Protein AF-A0ABD5S1G6-F1 (afdb_monomer)

Radius of gyration: 14.51 Å; Cα contacts (8 Å, |Δi|>4): 103; chains: 1; bounding box: 32×40×33 Å

Organism: NCBI:txid1776492

Mean predicted aligned error: 7.09 Å

InterPro domains:
  IPR029045 ClpP/crotonase-like domain superfamily [SSF52096] (18-70)

Secondary structure (DSSP, 8-state):
------S--PPPEEEP-S-SSEEEEE-TTSEEEEEE--GGGTT---HHHHHHHHHHHHTTTTSS--EEEE-

Foldseek 3Di:
DDDPPPPPPDFFDWDDQVDPQWIWTDDPVLEIEIEGDPVVVPSDDDPRNVSSVVSNVVVCPPHSRDYYHYD

Structure (mmCIF, N/CA/C/O backbone):
data_AF-A0ABD5S1G6-F1
#
_entry.id   AF-A0ABD5S1G6-F1
#
loop_
_atom_site.group_PDB
_atom_site.id
_atom_site.type_symbol
_atom_site.label_atom_id
_atom_site.label_alt_id
_atom_site.label_comp_id
_atom_site.label_asym_id
_atom_site.label_entity_id
_atom_site.label_seq_id
_atom_site.pdbx_PDB_ins_code
_atom_site.Cartn_x
_atom_site.Cartn_y
_atom_site.Cartn_z
_atom_site.occupancy
_atom_site.B_iso_or_equiv
_atom_site.auth_seq_id
_atom_site.auth_comp_id
_atom_site.auth_asym_id
_atom_site.auth_atom_id
_atom_site.pdbx_PDB_model_num
ATOM 1 N N . MET A 1 1 ? 21.054 30.394 -19.624 1.00 43.84 1 MET A N 1
ATOM 2 C CA . MET A 1 1 ? 21.430 28.985 -19.407 1.00 43.84 1 MET A CA 1
ATOM 3 C C . MET A 1 1 ? 20.125 28.285 -19.116 1.00 43.84 1 MET A C 1
ATOM 5 O O . MET A 1 1 ? 19.516 28.573 -18.096 1.00 43.84 1 MET A O 1
ATOM 9 N N . ASN A 1 2 ? 19.611 27.600 -20.135 1.00 47.62 2 ASN A N 1
ATOM 10 C CA . ASN A 1 2 ? 18.297 26.966 -20.117 1.00 47.62 2 ASN A CA 1
ATOM 11 C C . ASN A 1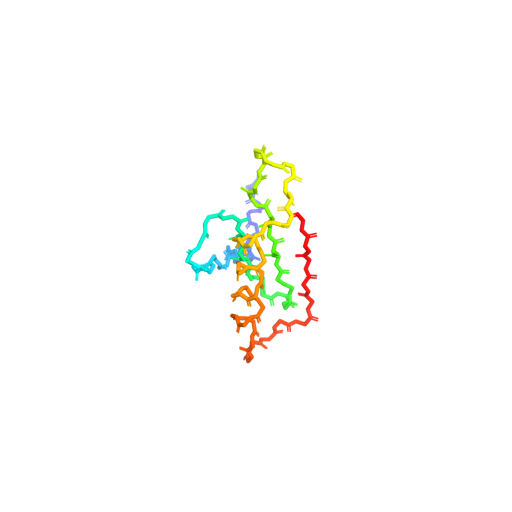 2 ? 18.341 25.800 -19.131 1.00 47.62 2 ASN A C 1
ATOM 13 O O . ASN A 1 2 ? 19.368 25.134 -19.050 1.00 47.62 2 ASN A O 1
ATOM 17 N N . GLY A 1 3 ? 17.267 25.628 -18.363 1.00 54.91 3 GLY A N 1
ATOM 18 C CA . GLY A 1 3 ? 17.158 24.550 -17.393 1.00 54.91 3 GLY A CA 1
ATOM 19 C C . GLY A 1 3 ? 17.186 23.198 -18.092 1.00 54.91 3 GLY A C 1
ATOM 20 O O . GLY A 1 3 ? 16.366 22.946 -18.974 1.00 54.91 3 GLY A O 1
ATOM 21 N N . ASP A 1 4 ? 18.130 22.361 -17.679 1.00 55.72 4 ASP A N 1
ATOM 22 C CA . ASP A 1 4 ? 18.058 20.913 -17.813 1.00 55.72 4 ASP A CA 1
ATOM 23 C C . ASP A 1 4 ? 16.868 20.433 -16.970 1.00 55.72 4 ASP A C 1
ATOM 25 O O . ASP A 1 4 ? 16.980 20.212 -15.765 1.00 55.72 4 ASP A O 1
ATOM 29 N N . ALA A 1 5 ? 15.689 20.373 -17.586 1.00 60.25 5 ALA A N 1
ATOM 30 C CA . ALA A 1 5 ? 14.648 19.483 -17.106 1.00 60.25 5 ALA A CA 1
ATOM 31 C C . ALA A 1 5 ? 15.081 18.075 -17.517 1.00 60.25 5 ALA A C 1
ATOM 33 O O . ALA A 1 5 ? 15.187 17.799 -18.714 1.00 60.25 5 ALA A O 1
ATOM 34 N N . ASP A 1 6 ? 15.384 17.233 -16.532 1.00 60.44 6 ASP A N 1
ATOM 35 C CA . ASP A 1 6 ? 15.624 15.806 -16.733 1.00 60.44 6 ASP A CA 1
ATOM 36 C C . ASP A 1 6 ? 14.424 15.206 -17.496 1.00 60.44 6 ASP A C 1
ATOM 38 O O . ASP A 1 6 ? 13.296 15.284 -17.005 1.00 60.44 6 ASP A O 1
ATOM 42 N N . PRO A 1 7 ? 14.615 14.660 -18.710 1.00 56.09 7 PRO A N 1
ATOM 43 C CA . PRO A 1 7 ? 13.527 14.115 -19.525 1.00 56.09 7 PRO A CA 1
ATOM 44 C C . PRO A 1 7 ? 13.103 12.694 -19.107 1.00 56.09 7 PRO A C 1
ATOM 46 O O . PRO A 1 7 ? 12.257 12.104 -19.773 1.00 56.09 7 PRO A O 1
ATOM 49 N N . ASP A 1 8 ? 13.692 12.154 -18.036 1.00 55.16 8 ASP A N 1
ATOM 50 C CA . ASP A 1 8 ? 13.622 10.746 -17.615 1.00 55.16 8 ASP A CA 1
ATOM 51 C C . ASP A 1 8 ? 13.154 10.623 -16.150 1.00 55.16 8 ASP A C 1
ATOM 53 O O . ASP A 1 8 ? 13.707 9.898 -15.330 1.00 55.16 8 ASP A O 1
ATOM 57 N N . ALA A 1 9 ? 12.158 11.419 -15.770 1.00 55.28 9 ALA A N 1
ATOM 58 C CA . ALA A 1 9 ? 11.369 11.140 -14.578 1.00 55.28 9 ALA A CA 1
ATOM 59 C C . ALA A 1 9 ? 9.996 10.687 -15.060 1.00 55.28 9 ALA A C 1
ATOM 61 O O . ALA A 1 9 ? 9.066 11.491 -15.135 1.00 55.28 9 ALA A O 1
ATOM 62 N N . SER A 1 10 ? 9.887 9.418 -15.463 1.00 60.94 10 SER A N 1
ATOM 63 C CA . SER A 1 10 ? 8.581 8.789 -15.641 1.00 60.94 10 SER A CA 1
ATOM 64 C C . SER A 1 10 ? 7.785 9.010 -14.359 1.00 60.94 10 SER A C 1
ATOM 66 O O . S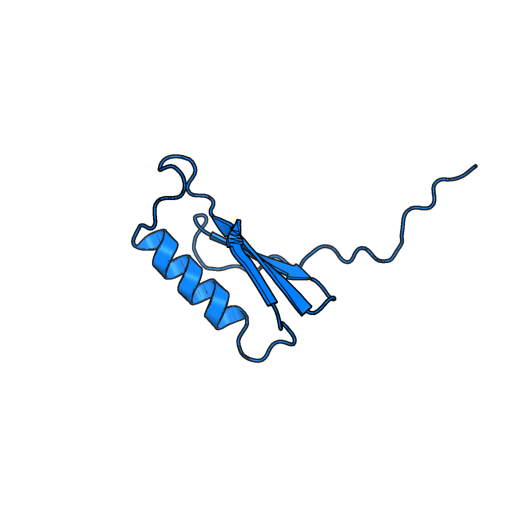ER A 1 10 ? 8.239 8.672 -13.263 1.00 60.94 10 SER A O 1
ATOM 68 N N . GLU A 1 11 ? 6.629 9.657 -14.476 1.00 63.97 11 GLU A N 1
ATOM 69 C CA . GLU A 1 11 ? 5.760 9.868 -13.327 1.00 63.97 11 GLU A CA 1
ATOM 70 C C . GLU A 1 11 ? 5.360 8.493 -12.775 1.00 63.97 11 GLU A C 1
ATOM 72 O O . GLU A 1 11 ? 4.962 7.625 -13.557 1.00 63.97 11 GLU A O 1
ATOM 77 N N . PRO A 1 12 ? 5.478 8.261 -11.457 1.00 70.38 12 PRO A N 1
ATOM 78 C CA . PRO A 1 12 ? 5.166 6.959 -10.900 1.00 70.38 12 PRO A CA 1
ATOM 79 C C . PRO A 1 12 ? 3.705 6.612 -11.184 1.00 70.38 12 PRO A C 1
ATOM 81 O O . PRO A 1 12 ? 2.797 7.391 -10.876 1.00 70.38 12 PRO A O 1
ATOM 84 N N . GLU A 1 13 ? 3.470 5.433 -11.759 1.00 78.75 13 GLU A N 1
ATOM 85 C CA . GLU A 1 13 ? 2.113 5.003 -12.080 1.00 78.75 13 GLU A CA 1
ATOM 86 C C . GLU A 1 13 ? 1.337 4.729 -10.789 1.00 78.75 13 GLU A C 1
ATOM 88 O O . GLU A 1 13 ? 1.684 3.828 -10.016 1.00 78.75 13 GLU A O 1
ATOM 93 N N . ALA A 1 14 ? 0.273 5.506 -10.571 1.00 82.81 14 ALA A N 1
ATOM 94 C CA . ALA A 1 14 ? -0.665 5.293 -9.480 1.00 82.81 14 ALA A CA 1
ATOM 95 C C . ALA A 1 14 ? -1.567 4.093 -9.786 1.00 82.81 14 ALA A C 1
ATOM 97 O O . ALA A 1 14 ? -2.173 4.010 -10.857 1.00 82.81 14 ALA A O 1
ATOM 98 N N . VAL A 1 15 ? -1.675 3.176 -8.828 1.00 87.69 15 VAL A N 1
ATOM 99 C CA . VAL A 1 15 ? -2.528 1.988 -8.935 1.00 87.69 15 VAL A CA 1
ATOM 100 C C . VAL A 1 15 ? -3.803 2.201 -8.123 1.00 87.69 15 VAL A C 1
ATOM 102 O O . VAL A 1 15 ? -3.737 2.634 -6.973 1.00 87.69 15 VAL A O 1
ATOM 105 N N . ASP A 1 16 ? -4.961 1.897 -8.712 1.00 89.44 16 ASP A N 1
ATOM 106 C CA . ASP A 1 16 ? -6.241 1.906 -7.999 1.00 89.44 16 ASP A CA 1
ATOM 107 C C . ASP A 1 16 ? -6.376 0.647 -7.131 1.00 89.44 16 ASP A C 1
ATOM 109 O O . ASP A 1 16 ? -6.330 -0.475 -7.637 1.00 89.44 16 ASP A O 1
ATOM 113 N N . LEU A 1 17 ? -6.526 0.845 -5.820 1.00 91.12 17 LEU A N 1
ATOM 114 C CA . LEU A 1 17 ? -6.581 -0.221 -4.814 1.00 91.12 17 LEU A CA 1
ATOM 115 C C . LEU A 1 17 ? -7.987 -0.407 -4.222 1.00 91.12 17 LEU A C 1
ATOM 117 O O . LEU A 1 17 ? -8.171 -1.229 -3.326 1.00 91.12 17 LEU A O 1
ATOM 121 N N . GLY A 1 18 ? -8.981 0.368 -4.677 1.00 87.69 18 GLY A N 1
ATOM 122 C CA . GLY A 1 18 ? -10.344 0.320 -4.136 1.00 87.69 18 GLY A CA 1
ATOM 123 C C . GLY A 1 18 ? -10.504 0.926 -2.733 1.00 87.69 18 GLY A C 1
ATOM 124 O O . GLY A 1 18 ? -11.549 0.747 -2.110 1.00 87.69 18 GLY A O 1
ATOM 125 N N . THR A 1 19 ? -9.494 1.645 -2.236 1.00 92.31 19 THR A N 1
ATOM 126 C CA . THR A 1 19 ? -9.524 2.424 -0.987 1.00 92.31 19 THR A CA 1
ATOM 127 C C . THR A 1 19 ? -8.632 3.659 -1.115 1.00 92.31 19 THR A C 1
ATOM 129 O O . THR A 1 19 ? -7.617 3.628 -1.808 1.00 92.31 19 THR A O 1
ATOM 132 N N . ASP A 1 20 ? -8.987 4.734 -0.409 1.00 93.31 20 ASP A N 1
ATOM 133 C CA . ASP A 1 20 ? -8.162 5.941 -0.276 1.00 93.31 20 ASP A CA 1
ATOM 134 C C . ASP A 1 20 ? -7.157 5.855 0.890 1.00 93.31 20 ASP A C 1
ATOM 136 O O . ASP A 1 20 ? -6.305 6.732 1.039 1.00 93.31 20 ASP A O 1
ATOM 140 N N . ALA A 1 21 ? -7.239 4.822 1.738 1.00 95.75 21 ALA A N 1
ATOM 141 C CA . ALA A 1 21 ? -6.420 4.696 2.946 1.00 95.75 21 ALA A CA 1
ATOM 142 C C . ALA A 1 21 ? -4.967 4.267 2.667 1.00 95.75 21 ALA A C 1
ATOM 144 O O . ALA A 1 21 ? -4.098 4.434 3.530 1.00 95.75 21 ALA A O 1
ATOM 145 N N . VAL A 1 22 ? -4.701 3.716 1.480 1.00 97.38 22 VAL A N 1
ATOM 146 C CA . VAL A 1 22 ? -3.387 3.258 1.012 1.00 97.38 22 VAL A CA 1
ATOM 147 C C . VAL A 1 22 ? -3.235 3.658 -0.453 1.00 97.38 22 VAL A C 1
ATOM 149 O O . VAL A 1 22 ? -4.169 3.498 -1.230 1.00 97.38 22 VAL A O 1
ATOM 152 N N . SER A 1 23 ? -2.062 4.151 -0.848 1.00 97.00 23 SER A N 1
ATOM 153 C CA . SER A 1 23 ? -1.733 4.386 -2.260 1.00 97.00 23 SER A CA 1
ATOM 154 C C . SER A 1 23 ? -0.463 3.651 -2.658 1.00 97.00 23 SER A C 1
ATOM 156 O O . SER A 1 23 ? 0.495 3.639 -1.887 1.00 97.00 23 SER A O 1
ATOM 158 N N . LEU A 1 24 ? -0.438 3.108 -3.874 1.00 96.88 24 LEU A N 1
ATOM 159 C CA . LEU A 1 24 ? 0.726 2.456 -4.468 1.00 96.88 24 LEU A CA 1
ATOM 160 C C . LEU A 1 24 ? 1.227 3.261 -5.672 1.00 96.88 24 LEU A C 1
ATOM 162 O O . LEU A 1 24 ? 0.454 3.587 -6.574 1.00 96.88 24 LEU A O 1
ATOM 166 N N . ALA A 1 25 ? 2.529 3.529 -5.679 1.00 95.44 25 ALA A N 1
ATOM 167 C CA . ALA A 1 25 ? 3.273 4.170 -6.753 1.00 95.44 25 ALA A CA 1
ATOM 168 C C . ALA A 1 25 ? 4.395 3.230 -7.216 1.00 95.44 25 ALA A C 1
ATOM 170 O O . ALA A 1 25 ? 5.175 2.751 -6.391 1.00 95.44 25 ALA A O 1
ATOM 171 N N . ARG A 1 26 ? 4.488 2.957 -8.520 1.00 91.81 26 ARG A N 1
ATOM 172 C CA . ARG A 1 26 ? 5.559 2.123 -9.096 1.00 91.81 26 ARG A CA 1
ATOM 173 C C . ARG A 1 26 ? 6.573 2.996 -9.829 1.00 91.81 26 ARG A C 1
ATOM 175 O O . ARG A 1 26 ? 6.174 3.796 -10.671 1.00 91.81 26 ARG A O 1
ATOM 182 N N . GLY A 1 27 ? 7.853 2.839 -9.496 1.00 85.31 27 GLY A N 1
ATOM 183 C CA . GLY A 1 27 ? 8.974 3.425 -10.228 1.00 85.31 27 GLY A CA 1
ATOM 184 C C . GLY A 1 27 ? 9.609 2.434 -11.208 1.00 85.31 27 GLY A C 1
ATOM 185 O O . GLY A 1 27 ? 9.547 1.217 -11.011 1.00 85.31 27 GLY A O 1
ATOM 186 N N . ASP A 1 28 ? 10.264 2.964 -12.242 1.00 81.81 28 ASP A N 1
ATOM 187 C CA . ASP A 1 28 ? 10.950 2.179 -13.285 1.00 81.81 28 ASP A CA 1
ATOM 188 C C . ASP A 1 28 ? 12.268 1.538 -12.805 1.00 81.81 28 ASP A C 1
ATOM 190 O O . ASP A 1 28 ? 12.865 0.701 -13.478 1.00 81.81 28 ASP A O 1
ATOM 194 N N . ASP A 1 29 ? 12.746 1.894 -11.613 1.00 88.06 29 ASP A N 1
ATOM 195 C CA . ASP A 1 29 ? 13.939 1.315 -10.987 1.00 88.06 29 ASP A CA 1
ATOM 196 C C . ASP A 1 29 ? 13.663 -0.040 -10.296 1.00 88.06 29 ASP A C 1
ATOM 198 O O . ASP A 1 29 ? 14.567 -0.689 -9.745 1.00 88.06 29 ASP A O 1
ATOM 202 N N . GLY A 1 30 ? 12.413 -0.507 -10.350 1.00 91.75 30 GLY A N 1
ATOM 203 C CA . GLY A 1 30 ? 11.945 -1.696 -9.650 1.00 91.75 30 GLY A CA 1
ATOM 204 C C . GLY A 1 30 ? 11.725 -1.456 -8.155 1.00 91.75 30 GLY A C 1
ATOM 205 O O . GLY A 1 30 ? 11.693 -2.427 -7.390 1.00 91.75 30 GLY A O 1
ATOM 206 N N . ILE A 1 31 ? 11.592 -0.197 -7.729 1.00 94.62 31 ILE A N 1
ATOM 207 C CA . ILE A 1 31 ? 11.154 0.188 -6.389 1.00 94.62 31 ILE A CA 1
ATOM 208 C C . ILE A 1 31 ? 9.696 0.650 -6.468 1.00 94.62 31 ILE A C 1
ATOM 210 O O . ILE A 1 31 ? 9.318 1.470 -7.302 1.00 94.62 31 ILE A O 1
ATOM 214 N N . ALA A 1 32 ? 8.863 0.108 -5.585 1.00 96.12 32 ALA A N 1
ATOM 215 C CA . ALA A 1 32 ? 7.506 0.591 -5.382 1.00 96.12 32 ALA A CA 1
ATOM 216 C C . ALA A 1 32 ? 7.380 1.287 -4.024 1.00 96.12 32 ALA A C 1
ATOM 218 O O . ALA A 1 32 ? 7.982 0.862 -3.036 1.00 96.12 32 ALA A O 1
ATOM 219 N N . THR A 1 33 ? 6.556 2.325 -3.972 1.00 97.12 33 THR A N 1
ATOM 220 C CA . THR A 1 33 ? 6.256 3.073 -2.753 1.00 97.12 33 THR A CA 1
ATOM 221 C C . THR A 1 33 ? 4.799 2.867 -2.382 1.00 97.12 33 THR A C 1
ATOM 223 O O . THR A 1 33 ? 3.897 3.109 -3.184 1.00 97.12 33 THR A O 1
ATOM 226 N N . VAL A 1 34 ? 4.575 2.426 -1.149 1.00 97.31 34 VAL A N 1
ATOM 227 C CA . VAL A 1 34 ? 3.261 2.302 -0.529 1.00 97.31 34 VAL A CA 1
ATOM 228 C C . VAL A 1 34 ? 3.137 3.384 0.536 1.00 97.31 34 VAL A C 1
ATOM 230 O O . VAL A 1 34 ? 3.893 3.387 1.504 1.00 97.31 34 VAL A O 1
ATOM 233 N N . THR A 1 35 ? 2.172 4.286 0.376 1.00 97.38 35 THR A N 1
ATOM 234 C CA . THR A 1 35 ? 1.926 5.377 1.329 1.00 97.38 35 THR A CA 1
ATOM 235 C C . THR A 1 35 ? 0.655 5.114 2.125 1.00 97.38 35 THR A C 1
ATOM 237 O O . THR A 1 35 ? -0.399 4.842 1.542 1.00 97.38 35 THR A O 1
ATOM 240 N N . LEU A 1 36 ? 0.726 5.249 3.450 1.00 97.31 36 LEU A N 1
ATOM 241 C CA . LEU A 1 36 ? -0.449 5.201 4.324 1.00 97.31 36 LEU A CA 1
ATOM 242 C C . LEU A 1 36 ? -1.116 6.583 4.402 1.00 97.31 36 LEU A C 1
ATOM 244 O O . LEU A 1 36 ? -0.491 7.564 4.802 1.00 97.31 36 LEU A O 1
ATOM 248 N N . ARG A 1 37 ? -2.406 6.665 4.063 1.00 95.44 37 ARG A N 1
ATOM 249 C CA . ARG A 1 37 ? -3.171 7.927 3.966 1.00 95.44 37 ARG A CA 1
ATOM 250 C C . ARG A 1 37 ? -4.307 8.037 4.979 1.00 95.44 37 ARG A C 1
ATOM 252 O O . ARG A 1 37 ? -5.331 8.669 4.741 1.00 95.44 37 ARG A O 1
ATOM 259 N N . ASN A 1 38 ? -4.116 7.451 6.156 1.00 94.50 38 ASN A N 1
ATOM 260 C CA . ASN A 1 38 ? -5.090 7.466 7.243 1.00 94.50 38 ASN A CA 1
ATOM 261 C C . ASN A 1 38 ? -4.672 8.435 8.364 1.00 94.50 38 ASN A C 1
ATOM 263 O O . ASN A 1 38 ? -4.582 8.080 9.547 1.00 94.50 38 ASN A O 1
ATOM 267 N N . GLU A 1 39 ? -4.393 9.683 7.980 1.00 94.19 39 GLU A N 1
ATOM 268 C CA . GLU A 1 39 ? -3.821 10.719 8.851 1.00 94.19 39 GLU A CA 1
ATOM 269 C C . GLU A 1 39 ? -4.692 10.992 10.086 1.00 94.19 39 GLU A C 1
ATOM 271 O O . GLU A 1 39 ? -4.180 11.180 11.194 1.00 94.19 39 GLU A O 1
ATOM 276 N N . GLY A 1 40 ? -6.021 10.924 9.922 1.00 94.50 40 GLY A N 1
ATOM 277 C CA . GLY A 1 40 ? -6.997 11.115 10.999 1.00 94.50 40 GLY A CA 1
ATOM 278 C C . GLY A 1 40 ? -6.864 10.105 12.144 1.00 94.50 40 GLY A C 1
ATOM 279 O O . GLY A 1 40 ? -7.256 10.399 13.274 1.00 94.50 40 GLY A O 1
ATOM 280 N N . MET A 1 41 ? -6.258 8.943 11.887 1.00 95.50 41 MET A N 1
ATOM 281 C CA . MET A 1 41 ? -5.951 7.923 12.893 1.00 95.50 41 MET A CA 1
ATOM 282 C C . MET A 1 41 ? -4.447 7.708 13.079 1.00 95.50 41 MET A C 1
ATOM 284 O O . MET A 1 41 ? -4.039 6.682 13.620 1.00 95.50 41 MET A O 1
ATOM 288 N N . ARG A 1 42 ? -3.614 8.681 12.679 1.00 96.44 42 ARG A N 1
ATOM 289 C CA . ARG A 1 42 ? -2.144 8.581 12.719 1.00 96.44 42 ARG A CA 1
ATOM 290 C C . ARG A 1 42 ? -1.635 7.331 11.994 1.00 96.44 42 ARG A C 1
ATOM 292 O O . ARG A 1 42 ? -0.757 6.640 12.504 1.00 96.44 42 ARG A O 1
ATOM 299 N N . ASN A 1 43 ? -2.234 7.028 10.841 1.00 95.94 43 ASN A N 1
ATOM 300 C CA . ASN A 1 43 ? -1.927 5.859 10.018 1.00 95.94 43 ASN A CA 1
ATOM 301 C C . ASN A 1 43 ? -2.047 4.523 10.774 1.00 95.94 43 ASN A C 1
ATOM 303 O O . ASN A 1 43 ? -1.314 3.574 10.504 1.00 95.94 43 ASN A O 1
ATOM 307 N N . ALA A 1 44 ? -2.976 4.436 11.735 1.00 97.19 44 ALA A N 1
ATOM 308 C CA . ALA A 1 44 ? -3.267 3.184 12.422 1.00 97.19 44 ALA A CA 1
ATOM 309 C C . ALA A 1 44 ? -3.682 2.087 11.427 1.00 97.19 44 ALA A C 1
ATOM 311 O O . ALA A 1 44 ? -4.468 2.333 10.511 1.00 97.19 44 ALA A O 1
ATOM 312 N N . ILE A 1 45 ? -3.200 0.860 11.657 1.00 96.31 45 ILE A N 1
ATOM 313 C CA . ILE A 1 45 ? -3.562 -0.317 10.857 1.00 96.31 45 ILE A CA 1
ATOM 314 C C . ILE A 1 45 ? -4.974 -0.765 11.245 1.00 96.31 45 ILE A C 1
ATOM 316 O O . ILE A 1 45 ? -5.175 -1.594 12.135 1.00 96.31 45 ILE A O 1
ATOM 320 N N . THR A 1 46 ? -5.964 -0.156 10.603 1.00 96.69 46 THR A N 1
ATOM 321 C CA . THR A 1 46 ? -7.363 -0.588 10.642 1.00 96.69 46 THR A CA 1
ATOM 322 C C . THR A 1 46 ? -7.612 -1.704 9.630 1.00 96.69 46 THR A C 1
ATOM 324 O O . THR A 1 46 ? -6.733 -2.034 8.837 1.00 96.69 46 THR A O 1
ATOM 327 N N . GLY A 1 47 ? -8.819 -2.281 9.640 1.00 97.00 47 GLY A N 1
ATOM 328 C CA . GLY A 1 47 ? -9.216 -3.274 8.635 1.00 97.00 47 GLY A CA 1
ATOM 329 C C . GLY A 1 47 ? -9.053 -2.751 7.205 1.00 97.00 47 GLY A C 1
ATOM 330 O O . GLY A 1 47 ? -8.419 -3.408 6.395 1.00 97.00 47 GLY A O 1
ATOM 331 N N . GLU A 1 48 ? -9.509 -1.526 6.942 1.00 95.75 48 GLU A N 1
ATOM 332 C CA . GLU A 1 48 ? -9.379 -0.876 5.630 1.00 95.75 48 GLU A CA 1
ATOM 333 C C . GLU A 1 48 ? -7.914 -0.683 5.200 1.00 95.75 48 GLU A C 1
ATOM 335 O O . GLU A 1 48 ? -7.554 -0.994 4.070 1.00 95.75 48 GLU A O 1
ATOM 340 N N . VAL A 1 49 ? -7.038 -0.233 6.109 1.00 96.75 49 VAL A N 1
ATOM 341 C CA . VAL A 1 49 ? -5.600 -0.099 5.811 1.00 96.75 49 VAL A CA 1
ATOM 342 C C . VAL A 1 49 ? -4.971 -1.467 5.536 1.00 96.75 49 VAL A C 1
ATOM 344 O O . VAL A 1 49 ? -4.158 -1.597 4.626 1.0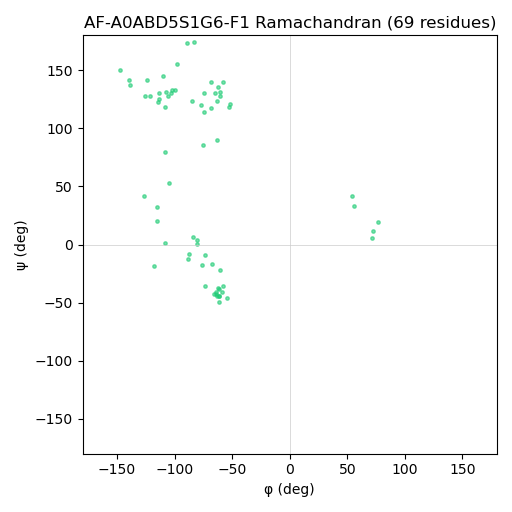0 96.75 49 VAL A O 1
ATOM 347 N N . ALA A 1 50 ? -5.343 -2.499 6.298 1.00 97.38 50 ALA A N 1
ATOM 348 C CA . ALA A 1 50 ? -4.846 -3.854 6.083 1.00 97.38 50 ALA A CA 1
ATOM 349 C C . ALA A 1 50 ? -5.297 -4.425 4.726 1.00 97.38 50 ALA A C 1
ATOM 351 O O . ALA A 1 50 ? -4.484 -5.018 4.023 1.00 97.38 50 ALA A O 1
ATOM 352 N N . GLU A 1 51 ? -6.556 -4.212 4.340 1.00 96.94 51 GLU A N 1
ATOM 353 C CA . GLU A 1 51 ? -7.083 -4.596 3.026 1.00 96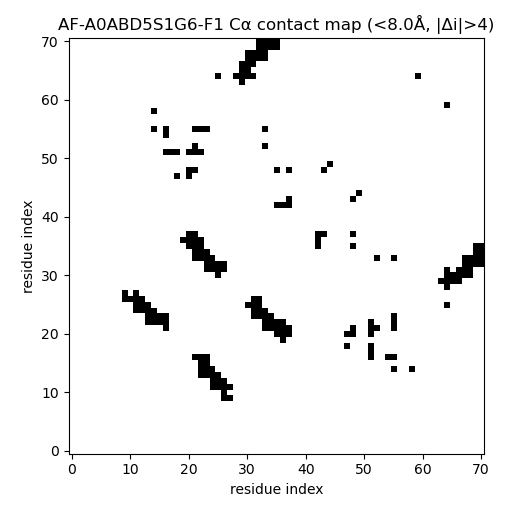.94 51 GLU A CA 1
ATOM 354 C C . GLU A 1 51 ? -6.366 -3.850 1.892 1.00 96.94 51 GLU A C 1
ATOM 356 O O . GLU A 1 51 ? -5.930 -4.484 0.932 1.00 96.94 51 GLU A O 1
ATOM 361 N N . GLY A 1 52 ? -6.147 -2.539 2.037 1.00 96.88 52 GLY A N 1
ATOM 362 C CA . GLY A 1 52 ? -5.387 -1.742 1.070 1.00 96.88 52 GLY A CA 1
ATOM 363 C C . GLY A 1 52 ? -3.934 -2.202 0.912 1.00 96.88 52 GLY A C 1
ATOM 364 O O . GLY A 1 52 ? -3.422 -2.243 -0.20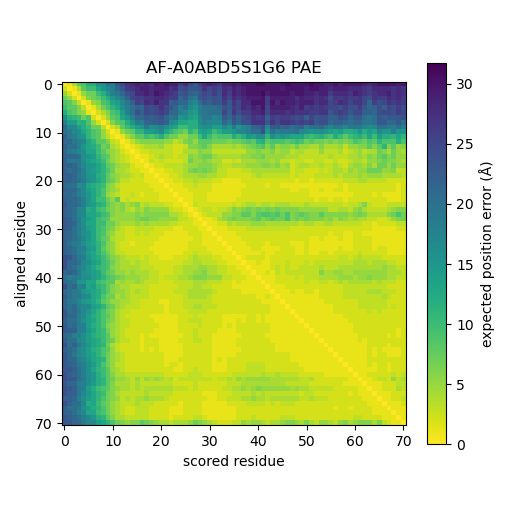3 1.00 96.88 52 GLY A O 1
ATOM 365 N N . LEU A 1 53 ? -3.275 -2.607 2.004 1.00 97.12 53 LEU A N 1
ATOM 366 C CA . LEU A 1 53 ? -1.925 -3.183 1.956 1.00 97.12 53 LEU A CA 1
ATOM 367 C C . LEU A 1 53 ? -1.893 -4.527 1.219 1.00 97.12 53 LEU A C 1
ATOM 369 O O . LEU A 1 53 ? -0.987 -4.758 0.423 1.00 97.12 53 LEU A O 1
ATOM 373 N N . ILE A 1 54 ? -2.874 -5.401 1.463 1.00 97.69 54 ILE A N 1
ATOM 374 C CA . ILE A 1 54 ? -2.992 -6.681 0.747 1.00 97.69 54 ILE A CA 1
ATOM 375 C C . ILE A 1 54 ? -3.178 -6.420 -0.749 1.00 97.69 54 ILE A C 1
ATOM 377 O O . ILE A 1 54 ? -2.415 -6.948 -1.551 1.00 97.69 54 ILE A O 1
ATOM 381 N N . ALA A 1 55 ? -4.115 -5.541 -1.117 1.00 97.00 55 ALA A N 1
ATOM 382 C CA . ALA A 1 55 ? -4.357 -5.173 -2.509 1.00 97.00 55 ALA A CA 1
ATOM 383 C C . ALA A 1 55 ? -3.109 -4.570 -3.179 1.00 97.00 55 ALA A C 1
ATOM 385 O O . ALA A 1 55 ? -2.799 -4.909 -4.320 1.00 97.00 55 ALA A O 1
ATOM 386 N N . ALA A 1 56 ? -2.364 -3.714 -2.468 1.00 96.75 56 ALA A N 1
ATOM 387 C CA . ALA A 1 56 ? -1.120 -3.142 -2.973 1.00 96.75 56 ALA A CA 1
ATOM 388 C C . ALA A 1 56 ? -0.072 -4.222 -3.274 1.00 96.75 56 ALA A C 1
ATOM 390 O O . ALA A 1 56 ? 0.567 -4.176 -4.320 1.00 96.75 56 ALA A O 1
ATOM 391 N N . PHE A 1 57 ? 0.108 -5.200 -2.384 1.00 96.31 57 PHE A N 1
ATOM 392 C CA . PHE A 1 57 ? 1.087 -6.267 -2.599 1.00 96.31 57 PHE A CA 1
ATOM 393 C C . PHE A 1 57 ? 0.643 -7.275 -3.662 1.00 96.31 57 PHE A C 1
ATOM 395 O O . PHE A 1 57 ? 1.481 -7.701 -4.454 1.00 96.31 57 PHE A O 1
ATOM 402 N N . ASP A 1 58 ? -0.650 -7.588 -3.748 1.00 96.56 58 ASP A N 1
ATOM 403 C CA . ASP A 1 58 ? -1.198 -8.411 -4.831 1.00 96.56 58 ASP A CA 1
ATOM 404 C C . ASP A 1 58 ? -0.997 -7.735 -6.199 1.00 96.56 58 ASP A C 1
ATOM 406 O O . ASP A 1 58 ? -0.659 -8.399 -7.177 1.00 96.56 58 ASP A O 1
ATOM 410 N N . ALA A 1 59 ? -1.121 -6.404 -6.276 1.00 95.25 59 ALA A N 1
ATOM 411 C CA . ALA A 1 59 ? -0.881 -5.642 -7.504 1.00 95.25 59 ALA A CA 1
ATOM 412 C C . ALA A 1 59 ? 0.592 -5.630 -7.959 1.00 95.25 59 ALA A C 1
ATOM 414 O O . ALA A 1 59 ? 0.878 -5.291 -9.110 1.00 95.25 59 ALA A O 1
ATOM 415 N N . LEU A 1 60 ? 1.528 -5.983 -7.074 1.00 94.94 60 LEU A N 1
ATOM 416 C CA . LEU A 1 60 ? 2.945 -6.131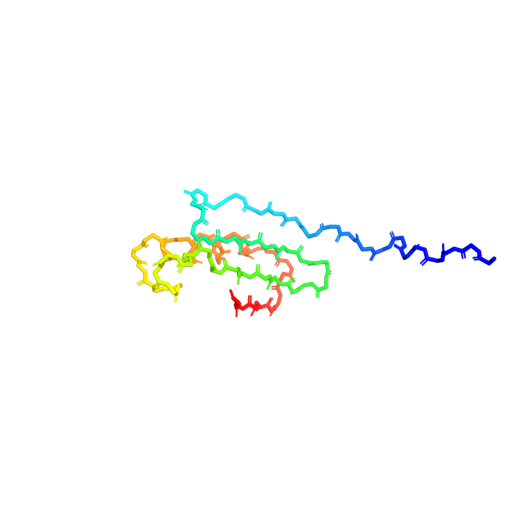 -7.408 1.00 94.94 60 LEU A CA 1
ATOM 417 C C . LEU A 1 60 ? 3.295 -7.543 -7.890 1.00 94.94 60 LEU A C 1
ATOM 419 O O . LEU A 1 60 ? 4.386 -7.732 -8.439 1.00 94.94 60 LEU A O 1
ATOM 423 N N . ASP A 1 61 ? 2.410 -8.528 -7.722 1.00 94.38 61 ASP A N 1
ATOM 424 C CA . ASP A 1 61 ? 2.668 -9.883 -8.201 1.00 94.38 61 ASP A CA 1
ATOM 425 C C . ASP A 1 61 ? 2.817 -9.907 -9.732 1.00 94.38 61 ASP A C 1
ATOM 427 O O . ASP A 1 61 ? 2.084 -9.256 -10.478 1.00 94.38 61 ASP A O 1
ATOM 431 N N . GLY A 1 62 ? 3.827 -10.630 -10.215 1.00 92.50 62 GLY A N 1
ATOM 432 C CA . GLY A 1 62 ? 4.171 -10.688 -11.639 1.00 92.50 62 GLY A CA 1
ATOM 433 C C . GLY A 1 62 ? 4.804 -9.419 -12.233 1.00 92.50 62 GLY A C 1
ATOM 434 O O . GLY A 1 62 ? 5.039 -9.387 -13.442 1.00 92.50 62 GLY A O 1
ATOM 435 N N . THR A 1 63 ? 5.105 -8.396 -11.427 1.00 93.25 63 THR A N 1
ATOM 436 C CA . THR A 1 63 ? 5.825 -7.188 -11.874 1.00 93.25 63 THR A CA 1
ATOM 437 C C . THR A 1 63 ? 7.351 -7.327 -11.746 1.00 93.25 63 THR A C 1
ATOM 439 O O . THR A 1 63 ? 7.864 -8.299 -11.192 1.00 93.25 63 THR A O 1
ATOM 442 N N . GLU A 1 64 ? 8.103 -6.343 -12.255 1.00 93.50 64 GLU A N 1
ATOM 443 C CA . GLU A 1 64 ? 9.565 -6.248 -12.083 1.00 93.50 64 GLU A CA 1
ATOM 444 C C . GLU A 1 64 ? 10.002 -5.589 -10.761 1.00 93.50 64 GLU A C 1
ATOM 446 O O . GLU A 1 64 ? 11.194 -5.360 -10.532 1.00 93.50 64 GLU A O 1
ATOM 451 N N . THR A 1 65 ? 9.053 -5.292 -9.868 1.00 95.12 65 THR A N 1
ATOM 452 C CA . THR A 1 65 ? 9.339 -4.712 -8.556 1.00 95.12 65 THR A 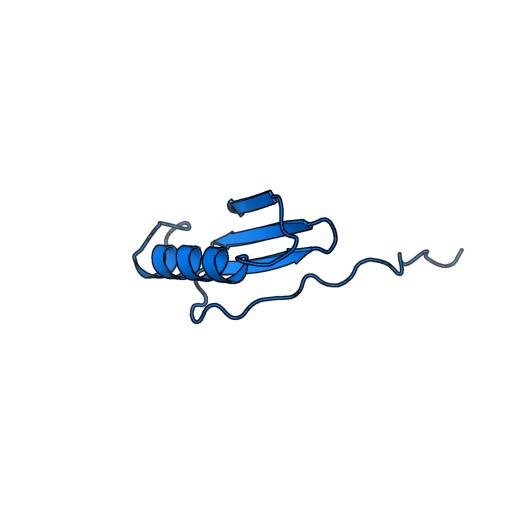CA 1
ATOM 453 C C . THR A 1 65 ? 10.143 -5.684 -7.689 1.00 95.12 65 THR A C 1
ATOM 455 O O . THR A 1 65 ? 9.799 -6.851 -7.519 1.00 95.12 65 THR A O 1
ATOM 458 N N . ARG A 1 66 ? 11.239 -5.189 -7.107 1.00 95.19 66 ARG A N 1
ATOM 459 C CA . ARG A 1 66 ? 12.179 -5.953 -6.262 1.00 95.19 66 ARG A CA 1
ATOM 460 C C . ARG A 1 66 ? 12.254 -5.425 -4.833 1.00 95.19 66 ARG A C 1
ATOM 462 O O . ARG A 1 66 ? 12.753 -6.122 -3.952 1.00 95.19 66 ARG A O 1
ATOM 469 N N . CYS A 1 67 ? 11.810 -4.192 -4.612 1.00 95.38 67 CYS A N 1
ATOM 470 C CA . CYS A 1 67 ? 11.854 -3.512 -3.326 1.00 95.38 67 CYS A CA 1
ATOM 471 C C . CYS A 1 67 ? 10.561 -2.726 -3.117 1.00 95.38 67 CYS A C 1
ATOM 473 O O . CYS A 1 67 ? 10.048 -2.122 -4.059 1.00 95.38 67 CYS A O 1
ATOM 475 N N . VAL A 1 68 ? 10.065 -2.717 -1.880 1.00 96.25 68 VAL A N 1
ATOM 476 C CA . VAL A 1 68 ? 8.909 -1.911 -1.488 1.00 96.25 68 VAL A CA 1
ATOM 477 C C . VAL A 1 68 ? 9.279 -1.037 -0.298 1.00 96.25 68 VAL A C 1
ATOM 479 O O . VAL A 1 68 ? 9.773 -1.538 0.714 1.00 96.25 68 VAL A O 1
ATOM 482 N N . VAL A 1 69 ? 9.028 0.262 -0.424 1.00 96.81 69 VAL A N 1
ATOM 483 C CA . VAL A 1 69 ? 9.133 1.245 0.657 1.00 96.81 69 VAL A CA 1
ATOM 48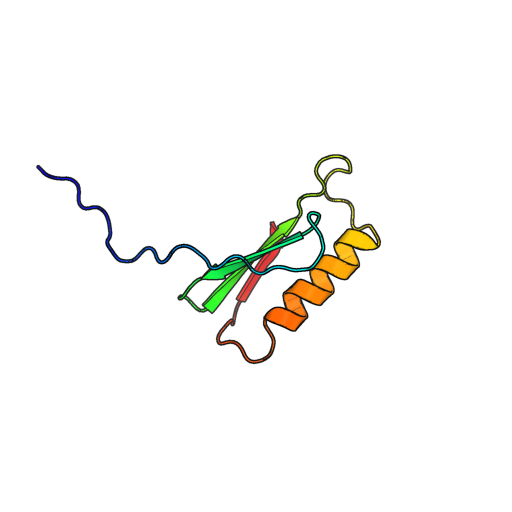4 C C . VAL A 1 69 ? 7.735 1.510 1.198 1.00 96.81 69 VAL A C 1
ATOM 486 O O . VAL A 1 69 ? 6.803 1.708 0.424 1.00 96.81 69 VAL A O 1
ATOM 489 N N . VAL A 1 70 ? 7.589 1.503 2.523 1.00 95.94 70 VAL A N 1
ATOM 490 C CA . VAL A 1 70 ? 6.336 1.857 3.201 1.00 95.94 70 VAL A CA 1
ATOM 491 C C . VAL A 1 70 ? 6.570 3.129 4.005 1.00 95.94 70 VAL A C 1
ATOM 493 O O . VAL A 1 70 ? 7.465 3.142 4.855 1.00 95.94 70 VAL A O 1
ATOM 496 N N . GLU A 1 71 ? 5.781 4.170 3.736 1.00 92.44 71 GLU A N 1
ATOM 497 C CA . GLU A 1 71 ? 5.902 5.503 4.354 1.00 92.44 71 GLU A CA 1
ATOM 498 C C . GLU A 1 71 ? 4.570 6.124 4.803 1.00 92.44 71 GLU A C 1
ATOM 500 O O . GLU A 1 71 ? 3.501 5.797 4.229 1.00 92.44 71 GLU A O 1
#

Nearest PDB structures (foldseek):
  4elw-assembly1_F  TM=8.244E-01  e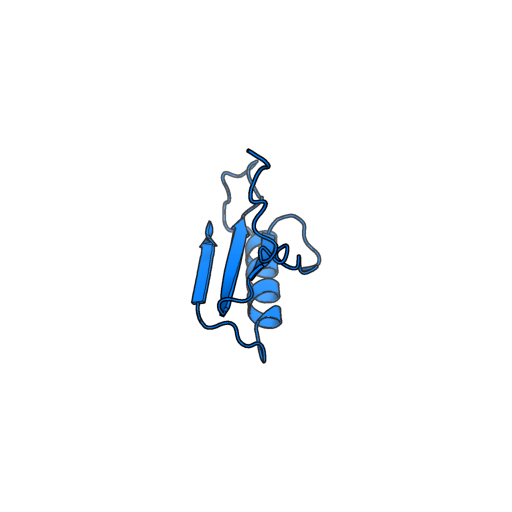=2.320E-02  Escherichia coli K-12
  4elw-assembly1_C  TM=8.467E-01  e=4.503E-02  Escherichia coli K-12
  3t89-assembly1_D  TM=8.354E-01  e=4.214E-02  Escherichia coli
  4elw-assembly1_A  TM=8.217E-01  e=4.503E-02  Escherichia coli K-12
  3t89-assembly1_C  TM=8.435E-01  e=8.178E-02  Escherichia coli

Sequence (71 aa):
MNGDADPDASEPEAVDLGTDAVSLARGDDGIATVTLRNEGMRNAITGEVAEGLIAAFDALDGTETRCVVVE

pLDDT: mean 87.87, std 14.65, range [43.84, 97.69]

Solvent-accessible surface area (backbone atoms only — not comparable to full-atom values): 4352 Å² total; per-residue (Å²): 134,82,81,84,71,76,91,81,69,77,75,55,54,73,56,91,52,94,48,79,39,32,46,37,33,44,46,95,85,21,43,29,41,37,39,63,54,33,67,96,60,73,50,55,84,44,72,65,37,50,51,25,51,50,43,48,54,61,71,48,59,95,54,79,61,78,44,78,48,79,88